Protein AF-A0A2S9GYQ0-F1 (afdb_monomer_lite)

Radius of gy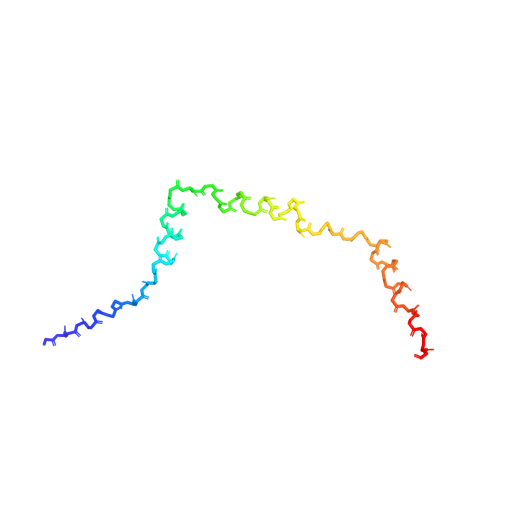ration: 24.55 Å; chains: 1; bounding box: 69×25×54 Å

Foldseek 3Di:
DDPPPPPPDDDDPVRVVVVVVCVVPVCVVVVVVVVCCVPPDDDPQDPVRVVVVVVVVPDPDDD

Secondary structure (DSSP, 8-state):
------------HHHHHHHHHHHH-TTHHHHHHHHHHHHTSPPPPPHHHHHHHHHHTS-----

Structure (mmCIF, N/CA/C/O backbone):
data_AF-A0A2S9GYQ0-F1
#
_entry.id   AF-A0A2S9GYQ0-F1
#
loop_
_atom_site.group_PDB
_atom_site.id
_atom_site.type_symbol
_atom_site.label_atom_id
_atom_site.label_alt_id
_atom_site.label_comp_id
_atom_site.label_asym_id
_atom_site.label_entity_id
_atom_site.label_seq_id
_atom_site.pdbx_PDB_ins_code
_atom_site.Cartn_x
_atom_site.Cartn_y
_atom_site.Cartn_z
_atom_site.occupancy
_atom_site.B_iso_or_equiv
_atom_site.auth_seq_id
_atom_site.auth_comp_id
_atom_site.auth_asym_id
_atom_site.auth_atom_id
_atom_site.pdbx_PDB_model_num
ATOM 1 N N . MET A 1 1 ? -23.204 -21.101 32.716 1.00 49.03 1 MET A N 1
ATOM 2 C CA . MET A 1 1 ? -23.021 -19.764 32.109 1.00 49.03 1 MET A CA 1
ATOM 3 C C . MET A 1 1 ? -21.664 -19.735 31.420 1.00 49.03 1 MET A C 1
ATOM 5 O O . MET A 1 1 ? -20.654 -19.819 32.106 1.00 49.03 1 MET A O 1
ATOM 9 N N . LEU A 1 2 ? -21.626 -19.717 30.084 1.00 57.31 2 LEU A N 1
ATOM 10 C CA . LEU A 1 2 ? -20.377 -19.625 29.320 1.00 57.31 2 LEU A CA 1
ATOM 11 C C . LEU A 1 2 ? -20.030 -18.147 29.118 1.00 57.31 2 LEU A C 1
ATOM 13 O O . LEU A 1 2 ? -20.634 -17.469 28.290 1.00 57.31 2 LEU A O 1
ATOM 17 N N . PHE A 1 3 ? -19.056 -17.644 29.872 1.00 64.69 3 PHE A N 1
ATOM 18 C CA . PHE A 1 3 ? -18.478 -16.330 29.614 1.00 64.69 3 PHE A CA 1
ATOM 19 C C . PHE A 1 3 ? -17.551 -16.434 28.403 1.00 64.69 3 PHE A C 1
ATOM 21 O O . PHE A 1 3 ? -16.372 -16.770 28.522 1.00 64.69 3 PHE A O 1
ATOM 28 N N . SER A 1 4 ? -18.096 -16.164 27.218 1.00 68.62 4 SER A N 1
ATOM 29 C CA . SER A 1 4 ? -17.295 -15.880 26.031 1.00 68.62 4 SER A CA 1
ATOM 30 C C . SER A 1 4 ? -16.464 -14.627 26.319 1.00 68.62 4 SER A C 1
ATOM 32 O O . SER A 1 4 ? -16.969 -13.507 26.272 1.00 68.62 4 SER A O 1
ATOM 34 N N . LYS A 1 5 ? -15.191 -14.802 26.696 1.00 68.69 5 LYS A N 1
ATOM 35 C CA . LYS A 1 5 ? -14.231 -13.695 26.769 1.00 68.69 5 LYS A CA 1
ATOM 36 C C . LYS A 1 5 ? -14.024 -13.178 25.347 1.00 68.69 5 LYS A C 1
ATOM 38 O O . LYS A 1 5 ? -13.165 -13.681 24.623 1.00 68.69 5 LYS A O 1
ATOM 43 N N . GLN A 1 6 ? -14.796 -12.168 24.954 1.00 68.12 6 GLN A N 1
ATOM 44 C CA . GLN A 1 6 ? -14.496 -11.357 23.782 1.00 68.12 6 GLN A CA 1
ATOM 45 C C . GLN A 1 6 ? -13.152 -10.666 24.029 1.00 68.12 6 GLN A C 1
ATOM 47 O O . GLN A 1 6 ? -13.056 -9.660 24.725 1.00 68.12 6 GLN A O 1
ATOM 52 N N . LYS A 1 7 ? -12.078 -11.252 23.498 1.00 69.62 7 LYS A N 1
ATOM 53 C CA . LYS A 1 7 ? -10.780 -10.588 23.421 1.00 69.62 7 LYS A CA 1
ATOM 54 C C . LYS A 1 7 ? -10.853 -9.583 22.278 1.00 69.62 7 LYS A C 1
ATOM 56 O O . LYS A 1 7 ? -10.529 -9.920 21.141 1.00 69.62 7 LYS A O 1
ATOM 61 N N . THR A 1 8 ? -11.288 -8.362 22.567 1.00 73.56 8 THR A N 1
ATOM 62 C CA . THR A 1 8 ? -11.054 -7.230 21.668 1.00 73.56 8 THR A CA 1
ATOM 63 C C . THR A 1 8 ? -9.546 -7.030 21.582 1.00 73.56 8 THR A C 1
ATOM 65 O O . THR A 1 8 ? -8.902 -6.652 22.562 1.00 73.56 8 THR A O 1
ATOM 68 N N . ARG A 1 9 ? -8.951 -7.386 20.441 1.00 81.75 9 ARG A N 1
ATOM 69 C CA . ARG A 1 9 ? -7.528 -7.136 20.197 1.00 81.75 9 ARG A CA 1
ATOM 70 C C . ARG A 1 9 ? -7.336 -5.625 20.117 1.00 81.75 9 ARG A C 1
ATOM 72 O O . ARG A 1 9 ? -8.129 -4.951 19.466 1.00 81.75 9 ARG A O 1
ATOM 79 N N . TYR A 1 10 ? -6.309 -5.108 20.785 1.00 87.75 10 TYR A N 1
ATOM 80 C CA . TYR A 1 10 ? -5.933 -3.711 20.614 1.00 87.75 10 TYR A CA 1
ATOM 81 C C . TYR A 1 10 ? -5.567 -3.467 19.145 1.00 87.75 10 TYR A C 1
ATOM 83 O O . TYR A 1 10 ? -4.792 -4.232 18.567 1.00 87.75 10 TYR A O 1
ATOM 91 N N . GLN A 1 11 ? -6.130 -2.413 18.563 1.00 89.38 11 GLN A N 1
ATOM 92 C CA . GLN A 1 11 ? -5.787 -1.919 17.237 1.00 89.38 11 GLN A CA 1
ATOM 93 C C . GLN A 1 11 ? -5.240 -0.504 17.407 1.00 89.38 11 GLN A C 1
ATOM 95 O O . GLN A 1 11 ? -5.868 0.327 18.062 1.00 89.38 11 GLN A O 1
ATOM 100 N N . SER A 1 12 ? -4.056 -0.241 16.856 1.00 95.94 12 SER A N 1
ATOM 101 C CA . SER A 1 12 ? -3.455 1.090 16.933 1.00 95.94 12 SER A CA 1
ATOM 102 C C . SER A 1 12 ? -4.202 2.083 16.046 1.00 95.94 12 SER A C 1
ATOM 104 O O . SER A 1 12 ? -4.778 1.707 15.020 1.00 95.94 12 SER A O 1
ATOM 106 N N . GLU A 1 13 ? -4.125 3.367 16.394 1.00 96.88 13 GLU A N 1
ATOM 107 C CA . GLU A 1 13 ? -4.684 4.454 15.580 1.00 96.88 13 GLU A CA 1
ATOM 108 C C . GLU A 1 13 ? -4.119 4.452 14.156 1.00 96.88 13 GLU A C 1
ATOM 110 O O . GLU A 1 13 ? -4.863 4.623 13.196 1.00 96.88 13 GLU A O 1
ATOM 115 N N . ALA A 1 14 ? -2.823 4.158 14.002 1.00 97.12 14 ALA A N 1
ATOM 116 C CA . ALA A 1 14 ? -2.190 4.021 12.693 1.00 97.12 14 ALA A CA 1
ATOM 117 C C . ALA A 1 14 ? -2.849 2.923 11.842 1.00 97.12 14 ALA A C 1
ATOM 119 O O . ALA A 1 14 ? -3.062 3.112 10.647 1.00 97.12 14 ALA A O 1
ATOM 120 N N . THR A 1 15 ? -3.221 1.794 12.453 1.00 96.25 15 THR A N 1
ATOM 121 C CA . THR A 1 15 ? -3.905 0.713 11.729 1.00 96.25 15 THR A CA 1
ATOM 122 C C . THR A 1 15 ? -5.306 1.154 11.306 1.00 96.25 15 THR A C 1
ATOM 124 O O . THR A 1 15 ? -5.677 0.971 10.152 1.00 96.25 15 THR A O 1
ATOM 127 N N . LEU A 1 16 ? -6.062 1.796 12.206 1.00 96.38 16 LEU A N 1
ATOM 128 C CA . LEU A 1 16 ? -7.395 2.328 11.897 1.00 96.38 16 LEU A CA 1
ATOM 129 C C . LEU A 1 16 ? -7.351 3.377 10.775 1.00 96.38 16 LEU A C 1
ATOM 131 O O . LEU A 1 16 ? -8.205 3.373 9.888 1.00 96.38 16 LEU A O 1
ATOM 135 N N . PHE A 1 17 ? -6.339 4.247 10.791 1.00 96.94 17 PHE A N 1
ATOM 136 C CA . PHE A 1 17 ? -6.106 5.240 9.749 1.00 96.94 17 PHE A CA 1
ATOM 137 C C . PHE A 1 17 ? -5.828 4.585 8.392 1.00 96.94 17 PHE A C 1
ATOM 139 O O . PHE A 1 17 ? -6.475 4.934 7.406 1.00 96.94 17 PHE A O 1
ATOM 146 N N . ILE A 1 18 ? -4.913 3.612 8.338 1.00 96.44 18 ILE A N 1
ATOM 147 C CA . ILE A 1 18 ? -4.585 2.893 7.098 1.00 96.44 18 ILE A CA 1
ATOM 148 C C . ILE A 1 18 ? -5.819 2.158 6.559 1.00 96.44 18 ILE A C 1
ATOM 150 O O . ILE A 1 18 ? -6.090 2.220 5.359 1.00 96.44 18 ILE A O 1
ATOM 154 N N . ASP A 1 19 ? -6.605 1.517 7.426 1.00 96.44 19 ASP A N 1
ATOM 155 C CA . ASP A 1 19 ? -7.845 0.844 7.027 1.00 96.44 19 ASP A CA 1
ATOM 156 C C . ASP A 1 19 ? -8.862 1.832 6.437 1.00 96.44 19 ASP A C 1
ATOM 158 O O . ASP A 1 19 ? -9.478 1.557 5.404 1.00 96.44 19 ASP A O 1
ATOM 162 N N . GLY A 1 20 ? -9.031 2.996 7.071 1.00 97.50 20 GLY A N 1
ATOM 163 C CA . GLY A 1 20 ? -9.882 4.073 6.564 1.00 97.50 20 GLY A CA 1
ATOM 164 C C . GLY A 1 20 ? -9.409 4.598 5.209 1.00 97.50 20 GLY A C 1
ATOM 165 O O . GLY A 1 20 ? -10.212 4.739 4.287 1.00 97.50 20 GLY A O 1
ATOM 166 N N . LEU A 1 21 ? -8.100 4.807 5.059 1.00 97.44 21 LEU A N 1
ATOM 167 C CA . LEU A 1 21 ? -7.479 5.275 3.823 1.00 97.44 21 LEU A CA 1
ATOM 168 C C . LEU A 1 21 ? -7.714 4.297 2.662 1.00 97.44 21 LEU A C 1
ATOM 170 O O . LEU A 1 21 ? -8.115 4.718 1.577 1.00 97.44 21 LEU A O 1
ATOM 174 N N . LYS A 1 22 ? -7.524 2.992 2.891 1.00 97.06 22 LYS A N 1
ATOM 175 C CA . LYS A 1 22 ? -7.763 1.956 1.872 1.00 97.06 22 LYS A CA 1
ATOM 176 C C . LYS A 1 22 ? -9.237 1.856 1.479 1.00 97.06 22 LYS A C 1
ATOM 178 O O . LYS A 1 22 ? -9.542 1.681 0.305 1.00 97.06 22 LYS A O 1
ATOM 183 N N . LYS A 1 23 ? -10.159 2.002 2.438 1.00 97.12 23 LYS A N 1
ATOM 184 C CA . LYS A 1 23 ? -11.607 2.020 2.157 1.00 97.12 23 LYS A CA 1
ATOM 185 C C . LYS A 1 23 ? -12.015 3.235 1.328 1.00 97.12 23 LYS A C 1
ATOM 187 O O . LYS A 1 23 ? -12.810 3.096 0.405 1.00 97.12 23 LYS A O 1
ATOM 192 N N . ALA A 1 24 ? -11.474 4.407 1.656 1.00 97.94 24 ALA A N 1
ATOM 193 C CA . ALA A 1 24 ? -11.749 5.642 0.929 1.00 97.94 24 ALA A CA 1
ATOM 194 C C . ALA A 1 24 ? -11.134 5.644 -0.481 1.00 97.94 24 ALA A C 1
ATOM 196 O O . ALA A 1 24 ? -11.665 6.300 -1.374 1.00 97.94 24 ALA A O 1
ATOM 197 N N . ASN A 1 25 ? -10.037 4.907 -0.695 1.00 97.12 25 ASN A N 1
ATOM 198 C CA . ASN A 1 25 ? -9.356 4.821 -1.982 1.00 97.12 25 ASN A CA 1
ATOM 199 C C . ASN A 1 25 ? -9.059 3.363 -2.395 1.00 97.12 25 ASN A C 1
ATOM 201 O O . ASN A 1 25 ? -7.942 2.878 -2.198 1.00 97.12 25 ASN A O 1
ATOM 205 N N . PRO A 1 26 ? -10.021 2.673 -3.036 1.00 96.25 26 PRO A N 1
ATOM 206 C CA . PRO A 1 26 ? -9.847 1.287 -3.476 1.00 96.25 26 PRO A CA 1
ATOM 207 C C . PRO A 1 26 ? -8.728 1.076 -4.509 1.00 96.25 26 PRO A C 1
ATOM 209 O O . PRO A 1 26 ? -8.201 -0.027 -4.621 1.00 96.25 26 PRO A O 1
ATOM 212 N N . GLN A 1 27 ? -8.348 2.115 -5.265 1.00 96.69 27 GLN A N 1
ATOM 213 C CA . GLN A 1 27 ? -7.286 2.036 -6.282 1.00 96.69 27 GLN A CA 1
ATOM 214 C C . GLN A 1 27 ? -5.882 2.268 -5.703 1.00 96.69 27 GLN A C 1
ATOM 216 O O . GLN A 1 27 ? -4.888 2.128 -6.416 1.00 96.69 27 GLN A O 1
ATOM 221 N N . LEU A 1 28 ? -5.780 2.611 -4.415 1.00 96.50 28 LEU A N 1
ATOM 222 C CA . LEU A 1 28 ? -4.524 2.976 -3.767 1.00 96.50 28 LEU A CA 1
ATOM 223 C C . LEU A 1 28 ? -3.445 1.896 -3.910 1.00 96.50 28 LEU A C 1
ATOM 225 O O . LEU A 1 28 ? -2.312 2.219 -4.248 1.00 96.50 28 LEU A O 1
ATOM 229 N N . GLU A 1 29 ? -3.794 0.629 -3.687 1.00 94.69 29 GLU A N 1
ATOM 230 C CA . GLU A 1 29 ? -2.853 -0.496 -3.790 1.00 94.69 29 GLU A CA 1
ATOM 231 C C . GLU A 1 29 ? -2.320 -0.653 -5.217 1.00 94.69 29 GLU A C 1
ATOM 233 O O . GLU A 1 29 ? -1.114 -0.763 -5.425 1.00 94.69 29 GLU A O 1
ATOM 238 N N . GLN A 1 30 ? -3.200 -0.576 -6.221 1.00 95.31 30 GLN A N 1
ATOM 239 C CA . GLN A 1 30 ? -2.792 -0.655 -7.624 1.00 95.31 30 GLN A CA 1
ATOM 240 C C . GLN A 1 30 ? -1.844 0.492 -7.992 1.00 95.31 30 GLN A C 1
ATOM 242 O O . GLN A 1 30 ? -0.849 0.280 -8.686 1.00 95.31 30 GLN A O 1
ATOM 247 N N . ASN A 1 31 ? -2.112 1.699 -7.495 1.00 94.69 31 ASN A N 1
ATOM 248 C CA . ASN A 1 31 ? -1.254 2.857 -7.721 1.00 94.69 31 ASN A CA 1
ATOM 249 C C . ASN A 1 31 ? 0.106 2.701 -7.029 1.00 94.69 31 ASN A C 1
ATOM 251 O O . ASN A 1 31 ? 1.127 3.038 -7.623 1.00 94.69 31 ASN A O 1
ATOM 255 N N . GLN A 1 32 ? 0.142 2.144 -5.814 1.00 93.88 32 GLN A N 1
ATOM 256 C CA . GLN A 1 32 ? 1.394 1.837 -5.118 1.00 93.88 32 GLN A CA 1
ATOM 257 C C . GLN A 1 32 ? 2.221 0.801 -5.881 1.00 93.88 32 GLN A C 1
ATOM 259 O O . GLN A 1 32 ? 3.414 1.014 -6.092 1.00 93.88 32 GLN A O 1
ATOM 264 N N . LEU A 1 33 ? 1.592 -0.283 -6.343 1.00 93.44 33 LEU A N 1
ATOM 265 C CA . LEU A 1 33 ? 2.254 -1.304 -7.155 1.00 93.44 33 LEU A CA 1
ATOM 266 C C . LEU A 1 33 ? 2.796 -0.713 -8.458 1.00 93.44 33 LEU A C 1
ATOM 268 O O . LEU A 1 33 ? 3.947 -0.950 -8.804 1.00 93.44 33 LEU A O 1
ATOM 272 N N . THR A 1 34 ? 1.999 0.105 -9.144 1.00 93.50 34 THR A N 1
ATOM 273 C CA . THR A 1 34 ? 2.402 0.744 -10.405 1.00 93.50 34 THR A CA 1
ATOM 274 C C . THR A 1 34 ? 3.557 1.724 -10.188 1.00 93.50 34 THR A C 1
ATOM 276 O O . THR A 1 34 ? 4.529 1.709 -10.938 1.00 93.50 34 THR A O 1
ATOM 279 N N . GLY A 1 35 ? 3.496 2.548 -9.137 1.00 91.81 35 GLY A N 1
ATOM 280 C CA . GLY A 1 35 ? 4.569 3.482 -8.789 1.00 91.81 35 GLY A CA 1
ATOM 281 C C . GLY A 1 35 ? 5.866 2.771 -8.398 1.00 91.81 35 GLY A C 1
ATOM 282 O O . GLY A 1 35 ? 6.947 3.184 -8.818 1.00 91.81 35 GLY A O 1
ATOM 283 N N . ARG A 1 36 ? 5.760 1.663 -7.654 1.00 92.75 36 ARG A N 1
ATOM 284 C CA . ARG A 1 36 ? 6.897 0.794 -7.336 1.00 92.75 36 ARG A CA 1
ATOM 285 C C . ARG A 1 36 ? 7.498 0.177 -8.598 1.00 92.75 36 ARG A C 1
ATOM 287 O O . ARG A 1 36 ? 8.710 0.251 -8.773 1.00 92.75 36 ARG A O 1
ATOM 294 N N . ALA A 1 37 ? 6.668 -0.376 -9.478 1.00 90.25 37 ALA A N 1
ATOM 295 C CA . ALA A 1 37 ? 7.124 -0.984 -10.722 1.00 90.25 37 ALA A CA 1
ATOM 296 C C . ALA A 1 37 ? 7.849 0.018 -11.630 1.00 90.25 37 ALA A C 1
ATOM 298 O O . ALA A 1 37 ? 8.832 -0.326 -12.275 1.00 90.25 37 ALA A O 1
ATOM 299 N N . LEU A 1 38 ? 7.387 1.270 -11.646 1.00 87.19 38 LEU A N 1
ATOM 300 C CA . LEU A 1 38 ? 7.974 2.331 -12.458 1.00 87.19 38 LEU A CA 1
ATOM 301 C C . LEU A 1 38 ? 9.361 2.763 -11.966 1.00 87.19 38 LEU A C 1
ATOM 303 O O . LEU A 1 38 ? 10.251 3.005 -12.777 1.00 87.19 38 LEU A O 1
ATOM 307 N N . LEU A 1 39 ? 9.526 2.942 -10.653 1.00 85.00 39 LEU A N 1
ATOM 308 C CA . LEU A 1 39 ? 10.709 3.609 -10.102 1.00 85.00 39 LEU A CA 1
ATOM 309 C C . LEU A 1 39 ? 11.708 2.650 -9.459 1.00 85.00 39 LEU A C 1
ATOM 311 O O . LEU A 1 39 ? 12.889 2.985 -9.360 1.00 85.00 39 LEU A O 1
ATOM 315 N N . TRP A 1 40 ? 11.244 1.515 -8.940 1.00 83.44 40 TRP A N 1
ATOM 316 C CA . TRP A 1 40 ? 12.023 0.680 -8.023 1.00 83.44 40 TRP A CA 1
ATOM 317 C C . TRP A 1 40 ? 12.234 -0.739 -8.533 1.00 83.44 40 TRP A C 1
ATOM 319 O O . TRP A 1 40 ? 13.307 -1.300 -8.296 1.00 83.44 40 TRP A O 1
ATOM 329 N N . ASP A 1 41 ? 11.253 -1.329 -9.219 1.00 81.75 41 ASP A N 1
ATOM 330 C CA . ASP A 1 41 ? 11.441 -2.664 -9.775 1.00 81.75 41 ASP A CA 1
ATOM 331 C C . ASP A 1 41 ? 12.440 -2.576 -10.939 1.00 81.75 41 ASP A C 1
ATOM 333 O O . ASP A 1 41 ? 12.201 -1.950 -11.972 1.00 81.75 41 ASP A O 1
ATOM 337 N N . LYS A 1 42 ? 13.619 -3.176 -10.746 1.00 71.88 42 LYS A N 1
ATOM 338 C CA . LYS A 1 42 ? 14.624 -3.284 -11.803 1.00 71.88 42 LYS A CA 1
ATOM 339 C C . LYS A 1 42 ? 14.080 -4.200 -12.892 1.00 71.88 42 LYS A C 1
ATOM 341 O O . LYS A 1 42 ? 13.583 -5.287 -12.593 1.00 71.88 42 LYS A O 1
ATOM 346 N N . ALA A 1 43 ? 14.228 -3.784 -14.148 1.00 71.75 43 ALA A N 1
ATOM 347 C CA . ALA A 1 43 ? 13.974 -4.673 -15.270 1.00 71.75 43 ALA A CA 1
ATOM 348 C C . ALA A 1 43 ? 14.822 -5.952 -15.114 1.00 71.75 43 ALA A C 1
ATOM 350 O O . ALA A 1 43 ? 15.961 -5.868 -14.635 1.00 71.75 43 ALA A O 1
ATOM 351 N N . PRO A 1 44 ? 14.296 -7.129 -15.497 1.00 67.94 44 PRO A N 1
ATOM 352 C CA . PRO A 1 44 ? 15.102 -8.336 -15.563 1.00 67.94 44 PRO A CA 1
ATOM 353 C C . PRO A 1 44 ? 16.333 -8.064 -16.430 1.00 67.94 44 PRO A C 1
ATOM 355 O O . PRO A 1 44 ? 16.197 -7.664 -17.586 1.00 67.94 44 PRO A O 1
ATOM 358 N N . LEU A 1 45 ? 17.525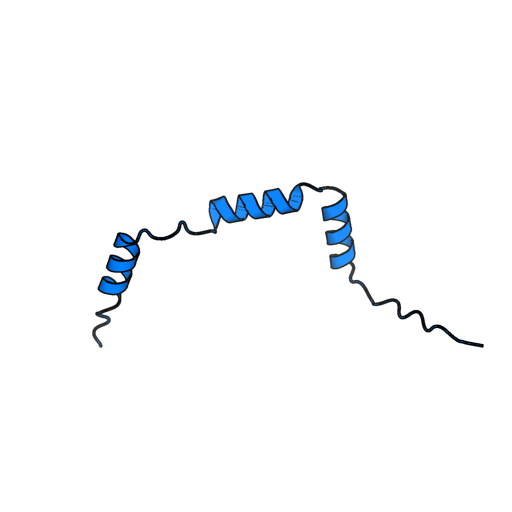 -8.262 -15.864 1.00 68.06 45 LEU A N 1
ATOM 359 C CA . LEU A 1 45 ? 18.772 -8.202 -16.623 1.00 68.06 45 LEU A CA 1
ATOM 360 C C . LEU A 1 45 ? 18.676 -9.229 -17.752 1.00 68.06 45 LEU A C 1
ATOM 362 O O . LEU A 1 45 ? 18.352 -10.395 -17.497 1.00 68.06 45 LEU A O 1
ATOM 366 N N . SER A 1 46 ? 18.937 -8.804 -18.987 1.00 74.69 46 SER A N 1
ATOM 367 C CA . SER A 1 46 ? 19.041 -9.738 -20.111 1.00 74.69 46 SER A CA 1
ATOM 368 C C . SER A 1 46 ? 20.138 -10.773 -19.828 1.00 74.69 46 SER A C 1
ATOM 370 O O . SER A 1 46 ? 21.049 -10.507 -19.043 1.00 74.69 46 SER A O 1
ATOM 372 N N . LEU A 1 47 ? 20.063 -11.963 -20.435 1.00 71.06 47 LEU A N 1
ATOM 373 C CA . LEU A 1 47 ? 21.058 -13.026 -20.209 1.00 71.06 47 LEU A CA 1
ATOM 374 C C . LEU A 1 47 ? 22.495 -12.525 -20.447 1.00 71.06 47 LEU A C 1
ATOM 376 O O . LEU A 1 47 ? 23.386 -12.828 -19.658 1.00 71.06 47 LEU A O 1
ATOM 380 N N . ASP A 1 48 ? 22.686 -11.678 -21.458 1.00 74.56 48 ASP A N 1
ATOM 381 C CA . ASP A 1 48 ? 23.974 -11.056 -21.784 1.00 74.56 48 ASP A CA 1
ATOM 382 C C . ASP A 1 48 ? 24.459 -10.093 -20.686 1.00 74.56 48 ASP A C 1
ATOM 384 O O . ASP A 1 48 ? 25.650 -9.993 -20.393 1.00 74.56 48 ASP A O 1
ATOM 388 N N . GLU A 1 49 ? 23.540 -9.368 -20.053 1.00 72.19 49 GLU A N 1
ATOM 389 C CA . GLU A 1 49 ? 23.846 -8.409 -18.989 1.00 72.19 49 GLU A CA 1
ATOM 390 C C . GLU A 1 49 ? 24.126 -9.115 -17.657 1.00 72.19 49 GLU A C 1
ATOM 392 O O . GLU A 1 49 ? 25.006 -8.701 -16.899 1.00 72.19 49 GLU A O 1
ATOM 397 N N . GLN A 1 50 ? 23.452 -10.244 -17.417 1.00 69.50 50 GLN A N 1
ATOM 398 C CA . GLN A 1 50 ? 23.785 -11.158 -16.326 1.00 69.50 50 GLN A CA 1
ATOM 399 C C . GLN A 1 50 ? 25.196 -11.728 -16.512 1.00 69.50 50 GLN A C 1
ATOM 401 O O . GLN A 1 50 ? 25.986 -11.669 -15.570 1.00 69.50 50 GLN A O 1
ATOM 406 N N . GLN A 1 51 ? 25.546 -12.192 -17.719 1.00 72.38 51 GLN A N 1
ATOM 407 C CA . GLN A 1 51 ? 26.890 -12.693 -18.036 1.00 72.38 51 GLN A CA 1
ATOM 408 C C . GLN A 1 51 ? 27.965 -11.633 -17.781 1.00 72.38 51 GLN A C 1
ATOM 410 O O . GLN A 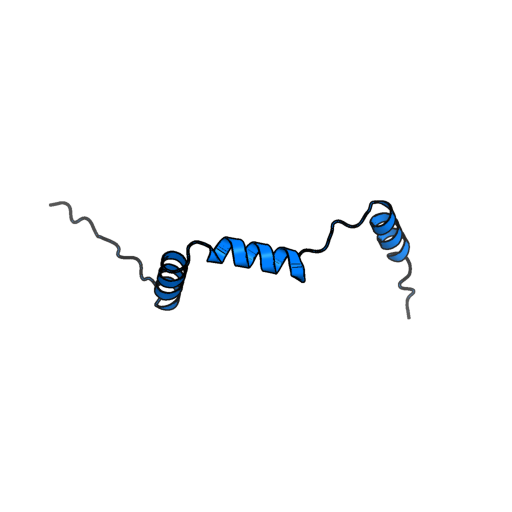1 51 ? 28.889 -11.891 -17.019 1.00 72.38 51 GLN A O 1
ATOM 415 N N . ARG A 1 52 ? 27.789 -10.401 -18.278 1.00 71.19 52 ARG A N 1
ATOM 416 C CA . ARG A 1 52 ? 28.744 -9.309 -18.007 1.00 71.19 52 ARG A CA 1
ATOM 417 C C . ARG A 1 52 ? 28.896 -8.994 -16.521 1.00 71.19 52 ARG A C 1
ATOM 419 O O . ARG A 1 52 ? 29.999 -8.684 -16.082 1.00 71.19 52 ARG A O 1
ATOM 426 N N . SER A 1 53 ? 27.814 -9.055 -15.741 1.00 72.25 53 SER A N 1
ATOM 427 C CA . SER A 1 53 ? 27.890 -8.819 -14.295 1.00 72.25 53 SER A CA 1
ATOM 428 C C . SER A 1 53 ? 28.703 -9.908 -13.582 1.00 72.25 53 SER A C 1
ATOM 430 O O . SER A 1 53 ? 29.548 -9.591 -12.741 1.00 72.25 53 SER A O 1
ATOM 432 N N . LEU A 1 54 ? 28.525 -11.172 -13.979 1.00 69.19 54 LEU A N 1
ATOM 433 C CA . LEU A 1 54 ? 29.291 -12.311 -13.472 1.00 69.19 54 LEU A CA 1
ATOM 434 C C . LEU A 1 54 ? 30.766 -12.209 -13.880 1.00 69.19 54 LEU A C 1
ATOM 436 O O . LEU A 1 54 ? 31.636 -12.333 -13.020 1.00 69.19 54 LEU A O 1
ATOM 440 N N . ASP A 1 55 ? 31.036 -11.877 -15.143 1.00 68.38 55 AS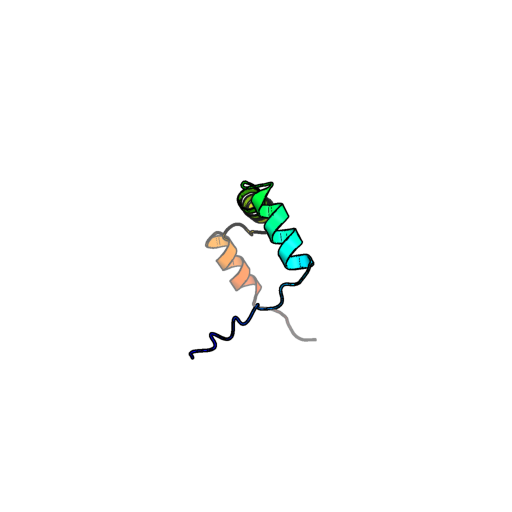P A N 1
ATOM 441 C CA . ASP A 1 55 ? 32.390 -11.671 -15.667 1.00 68.38 55 ASP A CA 1
ATOM 442 C C . ASP A 1 55 ? 33.103 -10.514 -14.947 1.00 68.38 55 ASP A C 1
ATOM 444 O O . ASP A 1 55 ? 34.291 -10.596 -14.649 1.00 68.38 55 ASP A O 1
ATOM 448 N N . SER A 1 56 ? 32.366 -9.455 -14.586 1.00 64.69 56 SER A N 1
ATOM 449 C CA . SER A 1 56 ? 32.893 -8.306 -13.833 1.00 64.69 56 SER A CA 1
ATOM 450 C C . SER A 1 56 ? 33.081 -8.555 -12.331 1.00 64.69 56 SER A C 1
ATOM 452 O O . SER A 1 56 ? 33.696 -7.740 -11.645 1.00 64.69 56 SER A O 1
ATOM 454 N N . THR A 1 57 ? 32.561 -9.667 -11.796 1.00 64.81 57 THR A N 1
ATOM 455 C CA . THR A 1 57 ? 32.667 -9.997 -10.363 1.00 64.81 57 THR A CA 1
ATOM 456 C C . THR A 1 57 ? 34.057 -10.543 -10.003 1.00 64.81 57 THR A C 1
ATOM 458 O O . THR A 1 57 ? 34.411 -10.617 -8.825 1.00 64.81 57 THR A O 1
ATOM 461 N N . ILE A 1 58 ? 34.894 -10.862 -10.995 1.00 66.31 58 ILE A N 1
ATOM 462 C CA . ILE A 1 58 ? 36.262 -11.332 -10.776 1.00 66.31 58 ILE A CA 1
ATOM 463 C C . ILE A 1 58 ? 37.237 -10.199 -11.109 1.00 66.31 58 ILE A C 1
ATOM 465 O O . ILE A 1 58 ? 37.506 -9.919 -12.271 1.00 66.31 58 ILE A O 1
ATOM 469 N N . THR A 1 59 ? 37.676 -9.530 -10.037 1.00 60.31 59 THR A N 1
ATOM 470 C CA . THR A 1 59 ? 38.976 -8.861 -9.808 1.00 60.31 59 THR A CA 1
ATOM 471 C C . THR A 1 59 ? 38.761 -7.652 -8.894 1.00 60.31 59 THR A C 1
ATOM 473 O O . THR A 1 59 ? 38.769 -6.49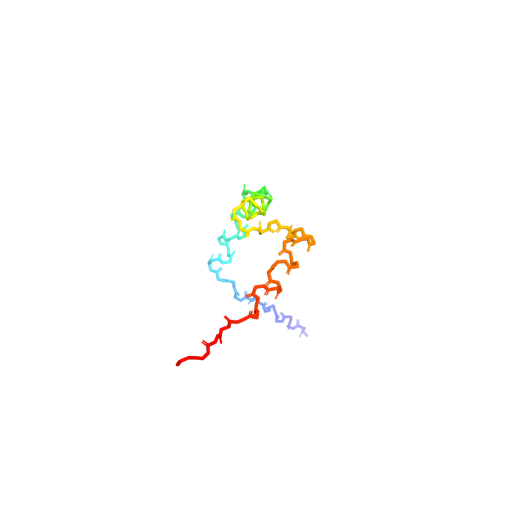0 -9.295 1.00 60.31 59 THR A O 1
ATOM 476 N N . ARG A 1 60 ? 38.551 -7.937 -7.604 1.00 56.53 60 ARG A N 1
ATOM 477 C CA . ARG A 1 60 ? 38.990 -7.039 -6.530 1.00 56.53 60 ARG A CA 1
ATOM 478 C C . ARG A 1 60 ? 40.364 -7.534 -6.111 1.00 56.53 60 ARG A C 1
ATOM 480 O O . ARG A 1 60 ? 40.480 -8.277 -5.139 1.00 56.53 60 ARG A O 1
ATOM 487 N N . ASP A 1 61 ? 41.369 -7.177 -6.900 1.00 55.03 61 ASP A N 1
ATOM 488 C CA . ASP A 1 61 ? 42.750 -7.395 -6.503 1.00 55.03 61 ASP A CA 1
ATOM 489 C C . ASP A 1 61 ? 43.040 -6.599 -5.229 1.00 55.03 61 ASP A C 1
ATOM 491 O O . ASP A 1 61 ? 42.659 -5.439 -5.057 1.00 55.03 61 ASP A O 1
ATOM 495 N N . SER A 1 62 ? 43.657 -7.325 -4.312 1.00 55.28 62 SER A N 1
ATOM 496 C CA . SER A 1 62 ? 44.145 -6.950 -2.998 1.00 55.28 62 SER A CA 1
ATOM 497 C C . SER A 1 62 ? 45.091 -5.750 -3.016 1.00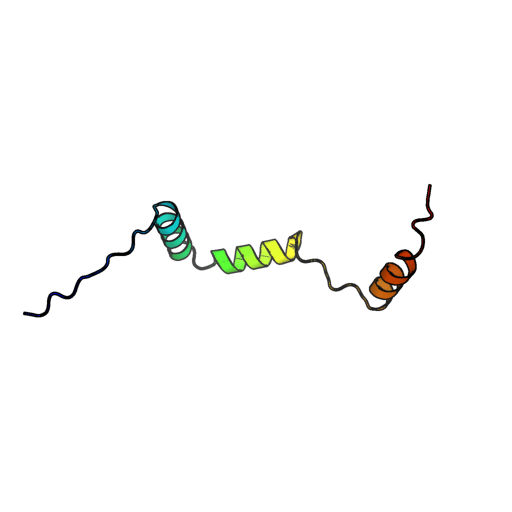 55.28 62 SER A C 1
ATOM 499 O O . SER A 1 62 ? 46.079 -5.763 -3.753 1.00 55.28 62 SER A O 1
ATOM 501 N N . HIS A 1 63 ? 44.868 -4.805 -2.102 1.00 43.81 63 HIS A N 1
ATOM 502 C CA . HIS A 1 63 ? 45.927 -3.991 -1.511 1.00 43.81 63 HIS A CA 1
ATOM 503 C C . HIS A 1 63 ? 45.620 -3.720 -0.037 1.00 43.81 63 HIS A C 1
ATOM 505 O O . HIS A 1 63 ? 44.428 -3.485 0.273 1.00 43.81 63 HIS A O 1
#

pLDDT: mean 80.38, std 15.04, range [43.81, 97.94]

Organism: NCBI:txid2099400

Sequence (63 aa):
MLFSKQKTRYQSEATLFIDGLKKANPQLEQNQLTGRALLWDKAPLSLDEQQRSLDSTITRDSH

InterPro domains:
  IPR021853 Protein of unknown function DUF3460 [PF11943] (10-57)